Protein AF-A0A9W6EP89-F1 (afdb_monomer_lite)

Organism: Aspergillus tubingensis (NCBI:txid5068)

Foldseek 3Di:
DQDQAQWPDKDKDQDPDPPFRIKIKIFRNDADEPQWKWKWWQDPVRDTFIDIGRDTGIDMTTHHDPDRDTPDMHIDYD

Secondary structure (DSSP, 8-state):
---TT-EEEEEEEE---SS-SEEEEEEESS-SSSS-EEEEEE-TT--EEEEEESSSEEEEEEE--SSS---EEEEE--

Sequence (78 aa):
MPRETGISRYRLFQADGLIYKYQLDFEVTERQGEYASTYVFFDSERDEYYKVVFVTGTHTLNFNSGDPYIQEVKVVED

pLDDT: mean 89.37, std 11.12, range [38.91, 98.06]

Structure (mmCIF, N/CA/C/O backbone):
data_AF-A0A9W6EP89-F1
#
_entry.id   AF-A0A9W6EP89-F1
#
loop_
_atom_site.group_PDB
_atom_site.id
_atom_site.type_symbol
_atom_site.label_atom_id
_atom_site.label_alt_id
_atom_site.label_comp_id
_atom_site.label_asym_id
_atom_site.label_entity_id
_atom_site.label_seq_id
_atom_site.pdbx_PDB_ins_code
_atom_site.Cartn_x
_atom_site.Cartn_y
_atom_site.Cartn_z
_atom_site.occupancy
_atom_site.B_iso_or_equiv
_atom_site.auth_seq_id
_atom_site.auth_comp_id
_atom_site.auth_asym_id
_atom_site.auth_atom_id
_atom_site.pdbx_PDB_model_num
ATOM 1 N N . MET A 1 1 ? -1.311 -10.075 18.858 1.00 38.91 1 MET A N 1
ATOM 2 C CA . MET A 1 1 ? -0.812 -8.687 18.844 1.00 38.91 1 MET A CA 1
ATOM 3 C C . MET A 1 1 ? -1.331 -8.034 17.574 1.00 38.91 1 MET A C 1
ATOM 5 O O . MET A 1 1 ? -1.352 -8.739 16.565 1.00 38.91 1 MET A O 1
ATOM 9 N N . PRO A 1 2 ? -1.813 -6.783 17.613 1.00 49.59 2 PRO A N 1
ATOM 10 C CA . PRO A 1 2 ? -2.187 -6.067 16.396 1.00 49.59 2 PRO A CA 1
ATOM 11 C C . PRO A 1 2 ? -0.953 -5.948 15.493 1.00 49.59 2 PRO A C 1
ATOM 13 O O . PRO A 1 2 ? 0.166 -5.833 15.994 1.00 49.59 2 PRO A O 1
ATOM 16 N N . ARG A 1 3 ? -1.129 -6.038 14.173 1.00 64.44 3 ARG A N 1
ATOM 17 C CA . ARG A 1 3 ? -0.032 -5.757 13.235 1.00 64.44 3 ARG A CA 1
ATOM 18 C C . ARG A 1 3 ? 0.190 -4.252 13.196 1.00 64.44 3 ARG A C 1
ATOM 20 O O . ARG A 1 3 ? -0.790 -3.518 13.131 1.00 64.44 3 ARG A O 1
ATOM 27 N N . GLU A 1 4 ? 1.449 -3.823 13.156 1.00 80.88 4 GLU A N 1
ATOM 28 C CA . GLU A 1 4 ? 1.877 -2.411 13.210 1.00 80.88 4 GLU A CA 1
ATOM 29 C C . GLU A 1 4 ? 1.261 -1.500 12.138 1.00 80.88 4 GLU A C 1
ATOM 31 O O . GLU A 1 4 ? 1.392 -0.290 12.237 1.00 80.88 4 GLU A O 1
ATOM 36 N N . THR A 1 5 ? 0.567 -2.043 11.134 1.00 90.62 5 THR A N 1
ATOM 37 C CA . THR A 1 5 ? -0.110 -1.280 10.070 1.00 90.62 5 THR A CA 1
ATOM 38 C C . THR A 1 5 ? -1.583 -1.658 9.868 1.00 90.62 5 THR A C 1
ATOM 40 O O . THR A 1 5 ? -2.254 -1.119 8.989 1.00 90.62 5 THR A O 1
ATOM 43 N N . GLY A 1 6 ? -2.098 -2.644 10.611 1.00 92.81 6 GLY A N 1
ATOM 44 C CA . GLY A 1 6 ? -3.436 -3.202 10.380 1.00 92.81 6 GLY A CA 1
ATOM 45 C C . GLY A 1 6 ? -3.600 -3.997 9.069 1.00 92.81 6 GLY A C 1
ATOM 46 O O . GLY A 1 6 ? -4.708 -4.445 8.766 1.00 92.81 6 GLY A O 1
ATOM 47 N N . ILE A 1 7 ? -2.523 -4.221 8.299 1.00 94.56 7 ILE A N 1
ATOM 48 C CA . ILE A 1 7 ? -2.548 -5.012 7.057 1.00 94.56 7 ILE A CA 1
ATOM 49 C C . ILE A 1 7 ? -2.459 -6.515 7.366 1.00 94.56 7 ILE A C 1
ATOM 51 O O . ILE A 1 7 ? -1.462 -7.007 7.901 1.00 94.56 7 ILE A O 1
ATOM 55 N N . SER A 1 8 ? -3.480 -7.284 6.983 1.00 95.25 8 SER A N 1
ATOM 56 C CA . SER A 1 8 ? -3.590 -8.726 7.267 1.00 95.25 8 SER A CA 1
ATOM 57 C C . SER A 1 8 ? -3.066 -9.638 6.145 1.00 95.25 8 SER A C 1
ATOM 59 O O . SER A 1 8 ? -2.595 -10.752 6.403 1.00 95.25 8 SER A O 1
ATOM 61 N N . ARG A 1 9 ? -3.078 -9.170 4.900 1.00 94.56 9 ARG A N 1
ATOM 62 C CA . ARG A 1 9 ? -2.540 -9.886 3.735 1.00 94.56 9 ARG A CA 1
ATOM 63 C C . ARG A 1 9 ? -2.192 -8.896 2.637 1.00 94.56 9 ARG A C 1
ATOM 65 O O . ARG A 1 9 ? -2.760 -7.808 2.590 1.00 94.56 9 ARG A O 1
ATOM 72 N N . TYR A 1 10 ? -1.317 -9.317 1.738 1.00 95.00 10 TYR A N 1
ATOM 73 C CA . TYR A 1 10 ? -1.039 -8.607 0.502 1.00 95.00 10 TYR A CA 1
ATOM 74 C C . TYR A 1 10 ? -0.805 -9.595 -0.642 1.00 95.00 10 TYR A C 1
ATOM 76 O O . TYR A 1 10 ? -0.494 -10.768 -0.412 1.00 95.00 10 TYR A O 1
ATOM 84 N N . ARG A 1 11 ? -0.973 -9.123 -1.874 1.00 95.81 11 ARG A N 1
ATOM 85 C CA . ARG A 1 11 ? -0.677 -9.858 -3.097 1.00 95.81 11 ARG A CA 1
ATOM 86 C C . ARG A 1 11 ? -0.198 -8.891 -4.169 1.00 95.81 11 ARG A C 1
ATOM 88 O O . ARG A 1 11 ? -0.882 -7.926 -4.489 1.00 95.81 11 ARG A O 1
ATOM 95 N N . LEU A 1 12 ? 0.977 -9.179 -4.711 1.00 94.69 12 LEU A N 1
ATOM 96 C CA . LEU A 1 12 ? 1.584 -8.409 -5.784 1.00 94.69 12 LEU A CA 1
ATOM 97 C C . LEU A 1 12 ? 1.257 -9.041 -7.138 1.00 94.69 12 LEU A C 1
ATOM 99 O O . LEU A 1 12 ? 1.308 -10.264 -7.295 1.00 94.69 12 LEU A O 1
ATOM 103 N N . PHE A 1 13 ? 0.966 -8.190 -8.111 1.00 92.25 13 PHE A N 1
ATOM 104 C CA . PHE A 1 13 ? 0.758 -8.541 -9.502 1.00 92.25 13 PHE A CA 1
ATOM 105 C C . PHE A 1 13 ? 1.644 -7.661 -10.377 1.00 92.25 13 PHE A C 1
ATOM 107 O O . PHE A 1 13 ? 1.799 -6.463 -10.127 1.00 92.25 13 PHE A O 1
ATOM 114 N N . GLN A 1 14 ? 2.181 -8.248 -11.442 1.00 91.12 14 GLN A N 1
ATOM 115 C CA . GLN A 1 14 ? 2.626 -7.454 -12.574 1.00 91.12 14 GLN A CA 1
ATOM 116 C C . GLN A 1 14 ? 1.372 -6.913 -13.258 1.00 91.12 14 GLN A C 1
ATOM 118 O O . GLN A 1 14 ? 0.502 -7.678 -13.674 1.00 91.12 14 GLN A O 1
ATOM 123 N N . ALA A 1 15 ? 1.245 -5.592 -13.289 1.00 80.56 15 ALA A N 1
ATOM 124 C CA . ALA A 1 15 ? 0.185 -4.935 -14.018 1.00 80.56 15 ALA A CA 1
ATOM 125 C C . ALA A 1 15 ? 0.711 -4.749 -15.440 1.00 80.56 15 ALA A C 1
ATOM 127 O O . ALA A 1 15 ? 1.602 -3.938 -15.670 1.00 80.56 15 ALA A O 1
ATOM 128 N N . ASP A 1 16 ? 0.183 -5.496 -16.407 1.00 70.44 16 ASP A N 1
ATOM 129 C CA . ASP A 1 16 ? 0.504 -5.337 -17.837 1.00 70.44 16 ASP A CA 1
ATOM 130 C C . ASP A 1 16 ? -0.075 -4.018 -18.416 1.00 70.44 16 ASP A C 1
ATOM 132 O O . ASP A 1 16 ? -0.556 -3.953 -19.547 1.00 70.44 16 ASP A O 1
ATOM 136 N N . GLY A 1 17 ? -0.111 -2.956 -17.606 1.00 64.81 17 GLY A N 1
ATOM 137 C CA . GLY A 1 17 ? -0.713 -1.671 -17.916 1.00 64.81 17 GLY A CA 1
ATOM 138 C C . GLY A 1 17 ? 0.263 -0.712 -18.592 1.00 64.81 17 GLY A C 1
ATOM 139 O O . GLY A 1 17 ? 1.462 -0.716 -18.335 1.00 64.81 17 GLY A O 1
ATOM 140 N N . LEU A 1 18 ? -0.274 0.191 -19.419 1.00 70.00 18 LEU A N 1
ATOM 141 C CA . LEU A 1 18 ? 0.505 1.250 -20.079 1.00 70.00 18 LEU A CA 1
ATOM 142 C C . LEU A 1 18 ? 1.096 2.286 -19.104 1.00 70.00 18 LEU A C 1
ATOM 144 O O . LEU A 1 18 ? 2.022 3.002 -19.473 1.00 70.00 18 LEU A O 1
ATOM 148 N N . ILE A 1 19 ? 0.518 2.417 -17.905 1.00 80.00 19 ILE A N 1
ATOM 149 C CA . ILE A 1 19 ? 0.793 3.521 -16.968 1.00 80.00 19 ILE A CA 1
ATOM 150 C C . ILE A 1 19 ? 1.513 3.033 -15.706 1.00 80.00 19 ILE A C 1
ATOM 152 O O . ILE A 1 19 ? 2.387 3.735 -15.202 1.00 80.00 19 ILE A O 1
ATOM 156 N N . TYR A 1 20 ? 1.176 1.841 -15.209 1.00 80.69 20 TYR A N 1
ATOM 157 C CA . TYR A 1 20 ? 1.751 1.262 -13.993 1.00 80.69 20 TYR A CA 1
ATOM 158 C C . TYR A 1 20 ? 2.247 -0.153 -14.266 1.00 80.69 20 TYR A C 1
ATOM 160 O O . TYR A 1 20 ? 1.503 -0.953 -14.830 1.00 80.69 20 TYR A O 1
ATOM 168 N N . LYS A 1 21 ? 3.479 -0.449 -13.842 1.00 88.94 21 LYS A N 1
ATOM 169 C CA . LYS A 1 21 ? 4.132 -1.758 -13.996 1.00 88.94 21 LYS A CA 1
ATOM 170 C C . LYS A 1 21 ? 3.654 -2.783 -12.971 1.00 88.94 21 LYS A C 1
ATOM 172 O O . LYS A 1 21 ? 3.640 -3.979 -13.259 1.00 88.94 21 LYS A O 1
ATOM 177 N N . TYR A 1 22 ? 3.284 -2.332 -11.772 1.00 93.56 22 TYR A N 1
ATOM 178 C CA . TYR A 1 22 ? 2.944 -3.213 -10.659 1.00 93.56 22 TYR A CA 1
ATOM 179 C C . TYR A 1 22 ? 1.672 -2.769 -9.942 1.00 93.56 22 TYR A C 1
ATOM 181 O O . TYR A 1 22 ? 1.390 -1.575 -9.802 1.00 93.56 22 TYR A O 1
ATOM 189 N N . GLN A 1 23 ? 0.929 -3.764 -9.464 1.00 94.62 23 GLN A N 1
ATOM 190 C CA . GLN A 1 23 ? -0.256 -3.610 -8.633 1.00 94.62 23 GLN A CA 1
ATOM 191 C C . GLN A 1 23 ? -0.069 -4.410 -7.343 1.00 94.62 23 GLN A C 1
ATOM 193 O O . GLN A 1 23 ? 0.159 -5.619 -7.382 1.00 94.62 23 GLN A O 1
ATOM 198 N N . LEU A 1 24 ? -0.210 -3.753 -6.197 1.00 95.56 24 LEU A N 1
ATOM 199 C CA . LEU A 1 24 ? -0.239 -4.383 -4.883 1.00 95.56 24 LEU A CA 1
ATOM 200 C C . LEU A 1 24 ? -1.652 -4.294 -4.311 1.00 95.56 24 LEU A C 1
ATOM 202 O O . LEU A 1 24 ? -2.119 -3.208 -3.962 1.00 95.56 24 LEU A O 1
ATOM 206 N N . ASP A 1 25 ? -2.303 -5.443 -4.166 1.00 97.06 25 ASP A N 1
ATOM 207 C CA . ASP A 1 25 ? -3.538 -5.551 -3.397 1.00 97.06 25 ASP A CA 1
ATOM 208 C C . ASP A 1 25 ? -3.198 -5.874 -1.945 1.00 97.06 25 ASP A C 1
ATOM 210 O O . ASP A 1 25 ? -2.414 -6.783 -1.672 1.00 97.06 25 ASP A O 1
ATOM 214 N N . PHE A 1 26 ? -3.796 -5.163 -0.995 1.00 97.12 26 PHE A N 1
ATOM 215 C CA . PHE A 1 26 ? -3.574 -5.377 0.431 1.00 97.12 26 PHE A CA 1
ATOM 216 C C . PHE A 1 26 ? -4.877 -5.255 1.223 1.00 97.12 26 PHE A C 1
ATOM 218 O O . PHE A 1 26 ? -5.759 -4.471 0.892 1.00 97.12 26 PHE A O 1
ATOM 225 N N . GLU A 1 27 ? -5.016 -6.065 2.269 1.00 97.81 27 GLU A N 1
ATOM 226 C CA . GLU A 1 27 ? -6.213 -6.117 3.112 1.00 97.81 27 GLU A CA 1
ATOM 227 C C . GLU A 1 27 ? -5.974 -5.397 4.430 1.00 97.81 27 GLU A C 1
ATOM 229 O O . GLU A 1 27 ? -5.153 -5.844 5.235 1.00 97.81 27 GLU A O 1
ATOM 234 N N . VAL A 1 28 ? -6.746 -4.347 4.684 1.00 96.31 28 VAL A N 1
ATOM 235 C CA . VAL A 1 28 ? -6.734 -3.609 5.948 1.00 96.31 28 VAL A CA 1
ATOM 236 C C . VAL A 1 28 ? -7.847 -4.140 6.844 1.00 96.31 28 VAL A C 1
ATOM 238 O O . VAL A 1 28 ? -9.025 -3.976 6.532 1.00 96.31 28 VAL A O 1
ATOM 241 N N . THR A 1 29 ? -7.488 -4.761 7.967 1.00 95.31 29 THR A N 1
ATOM 242 C CA . THR A 1 29 ? -8.458 -5.265 8.960 1.00 95.31 29 THR A CA 1
ATOM 243 C C . THR A 1 29 ? -8.696 -4.293 10.108 1.00 95.31 29 THR A C 1
ATOM 245 O O . THR A 1 29 ? -9.693 -4.414 10.812 1.00 95.31 29 THR A O 1
ATOM 248 N N . GLU A 1 30 ? -7.799 -3.328 10.288 1.00 92.94 30 GLU A N 1
ATOM 249 C CA . GLU A 1 30 ? -7.853 -2.318 11.341 1.00 92.94 30 GLU A CA 1
ATOM 250 C C . GLU A 1 30 ? -7.240 -1.021 10.803 1.00 92.94 30 GLU A C 1
ATOM 252 O O . GLU A 1 30 ? -6.165 -1.056 10.207 1.00 92.94 30 GLU A O 1
ATOM 257 N N . ARG A 1 31 ? -7.942 0.106 10.961 1.00 90.94 31 ARG A N 1
ATOM 258 C CA . ARG A 1 31 ? -7.424 1.440 10.615 1.00 90.94 31 ARG A CA 1
ATOM 259 C C . ARG A 1 31 ? -6.850 2.083 11.872 1.00 90.94 31 ARG A C 1
ATOM 261 O O . ARG A 1 31 ? -7.412 1.894 12.945 1.00 90.94 31 ARG A O 1
ATOM 268 N N . GLN A 1 32 ? -5.771 2.840 11.717 1.00 86.38 32 GLN A N 1
ATOM 269 C CA . GLN A 1 32 ? -5.083 3.494 12.836 1.00 86.38 32 GLN A CA 1
ATOM 270 C C . GLN A 1 32 ? -5.530 4.939 13.064 1.00 86.38 32 GLN A C 1
ATOM 272 O O . GLN A 1 32 ? -5.555 5.386 14.202 1.00 86.38 32 GLN A O 1
ATOM 277 N N . GLY A 1 33 ? -5.942 5.654 12.014 1.00 85.62 33 GLY A N 1
ATOM 278 C CA . GLY A 1 33 ? -6.488 7.001 12.169 1.00 85.62 33 GLY A CA 1
ATOM 279 C C . GLY A 1 33 ? -8.002 6.981 12.367 1.00 85.62 33 GLY A C 1
ATOM 280 O O . GLY A 1 33 ? -8.697 6.065 11.912 1.00 85.62 33 GLY A O 1
ATOM 281 N N . GLU A 1 34 ? -8.521 8.019 13.025 1.00 85.50 34 GLU A N 1
ATOM 282 C CA . GLU A 1 34 ? -9.948 8.166 13.343 1.00 85.50 34 GLU A CA 1
ATOM 283 C C . GLU A 1 34 ? -10.817 8.159 12.069 1.00 85.50 34 GLU A C 1
ATOM 285 O O . GLU A 1 34 ? -11.812 7.430 11.965 1.00 85.50 34 GLU A O 1
ATOM 290 N N . TYR A 1 35 ? -10.388 8.911 11.050 1.00 88.00 35 TYR A N 1
ATOM 291 C CA . TYR A 1 35 ? -11.137 9.113 9.805 1.00 88.00 35 TYR A CA 1
ATOM 292 C C . TYR A 1 35 ? -10.522 8.412 8.598 1.00 88.00 35 TYR A C 1
ATOM 294 O O . TYR A 1 35 ? -11.256 7.918 7.739 1.00 88.00 35 TYR A O 1
ATOM 302 N N . ALA A 1 36 ? -9.197 8.310 8.540 1.00 91.75 36 ALA A N 1
ATOM 303 C CA . ALA A 1 36 ? -8.469 7.639 7.473 1.00 91.75 36 ALA A CA 1
ATOM 304 C C . ALA A 1 36 ? -7.120 7.124 7.985 1.00 91.75 36 ALA A C 1
ATOM 306 O O . ALA A 1 36 ? -6.625 7.575 9.009 1.00 91.75 36 ALA A O 1
ATOM 307 N N . SER A 1 37 ? -6.519 6.190 7.254 1.00 93.06 37 SER A N 1
ATOM 308 C CA . SER A 1 37 ? -5.118 5.809 7.432 1.00 93.06 3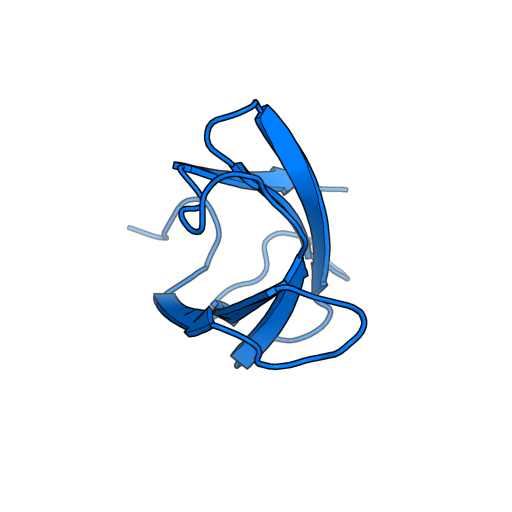7 SER A CA 1
ATOM 309 C C . SER A 1 37 ? -4.353 6.089 6.149 1.00 93.06 37 SER A C 1
ATOM 311 O O . SER A 1 37 ? -4.775 5.655 5.072 1.00 93.06 37 SER A O 1
ATOM 313 N N . THR A 1 38 ? -3.232 6.796 6.266 1.00 95.31 38 THR A N 1
ATOM 314 C CA . THR A 1 38 ? -2.325 7.050 5.145 1.00 95.31 38 THR A CA 1
ATOM 315 C C . THR A 1 38 ? -1.184 6.053 5.199 1.00 95.31 38 THR A C 1
ATOM 317 O O . THR A 1 38 ? -0.362 6.081 6.109 1.00 95.31 38 THR A O 1
ATOM 320 N N . TYR A 1 39 ? -1.138 5.162 4.217 1.00 95.75 39 TYR A N 1
ATOM 321 C CA . TYR A 1 39 ? -0.079 4.178 4.066 1.00 95.75 39 TYR A CA 1
ATOM 322 C C . TYR A 1 39 ? 1.013 4.714 3.148 1.00 95.75 39 TYR A C 1
ATOM 324 O O . TYR A 1 39 ? 0.709 5.230 2.069 1.00 95.75 39 TYR A O 1
ATOM 332 N N . VAL A 1 40 ? 2.266 4.536 3.558 1.00 96.75 40 VAL A N 1
ATOM 333 C CA . VAL A 1 40 ? 3.458 4.839 2.760 1.00 96.75 40 VAL A CA 1
ATOM 334 C C . VAL A 1 40 ? 4.216 3.540 2.538 1.00 96.75 40 VAL A C 1
ATOM 336 O O . VAL A 1 40 ? 4.656 2.905 3.498 1.00 96.75 40 VAL A O 1
ATOM 339 N N . PHE A 1 41 ? 4.320 3.126 1.281 1.00 96.25 41 PHE A N 1
ATOM 340 C CA . PHE A 1 41 ? 5.025 1.923 0.851 1.00 96.25 41 PHE A CA 1
ATOM 3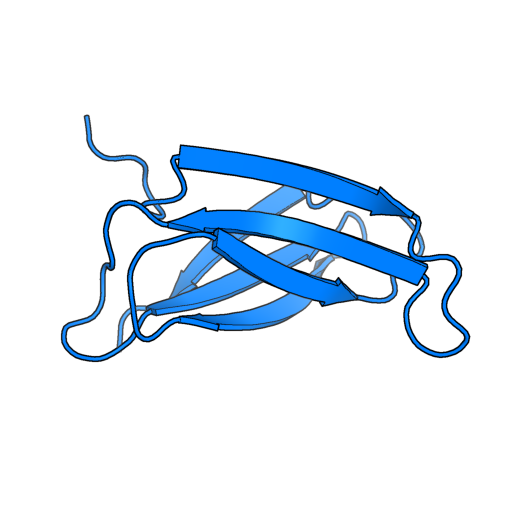41 C C . PHE A 1 41 ? 6.369 2.330 0.252 1.00 96.25 41 PHE A C 1
ATOM 343 O O . PHE A 1 41 ? 6.405 3.234 -0.580 1.00 96.25 41 PHE A O 1
ATOM 350 N N . PHE A 1 42 ? 7.440 1.655 0.661 1.00 96.19 42 PHE A N 1
ATOM 351 C CA . PHE A 1 42 ? 8.801 1.912 0.199 1.00 96.19 42 PHE A CA 1
ATOM 352 C C . PHE A 1 42 ? 9.320 0.715 -0.594 1.00 96.19 42 PHE A C 1
ATOM 354 O O . PHE A 1 42 ? 9.253 -0.424 -0.114 1.00 96.19 42 PHE A O 1
ATOM 361 N N . ASP A 1 43 ? 9.851 0.962 -1.786 1.00 94.56 43 ASP A N 1
ATOM 362 C CA . ASP A 1 43 ? 10.546 -0.065 -2.566 1.00 94.56 43 ASP A CA 1
ATOM 363 C C . ASP A 1 43 ? 12.022 -0.225 -2.142 1.00 94.56 43 ASP A C 1
ATOM 365 O O . ASP A 1 43 ? 12.458 0.281 -1.100 1.00 94.56 43 ASP A O 1
ATOM 369 N N . SER A 1 44 ? 12.802 -0.971 -2.931 1.00 90.50 44 SER A N 1
ATOM 370 C CA . SER A 1 44 ? 14.231 -1.185 -2.677 1.00 90.50 44 SER A CA 1
ATOM 371 C C . SER A 1 44 ? 15.115 0.034 -2.971 1.00 90.50 44 SER A C 1
ATOM 373 O O . SER A 1 44 ? 16.203 0.129 -2.397 1.00 90.50 44 SER A O 1
ATOM 375 N N . GLU A 1 45 ? 14.650 0.985 -3.784 1.00 92.62 45 GLU A N 1
ATOM 376 C CA . GLU A 1 45 ? 15.328 2.255 -4.080 1.00 92.62 45 GLU A CA 1
ATOM 377 C C . GLU A 1 45 ? 14.954 3.370 -3.084 1.00 92.62 45 GLU A C 1
ATOM 379 O O . GLU A 1 45 ? 15.586 4.425 -3.087 1.00 92.62 45 GLU A O 1
ATOM 384 N N . ARG A 1 46 ? 14.028 3.083 -2.152 1.00 93.25 46 ARG A N 1
ATOM 385 C CA . ARG A 1 46 ? 13.436 4.009 -1.166 1.00 93.25 46 ARG A CA 1
ATOM 386 C C . ARG A 1 46 ? 12.460 5.017 -1.774 1.00 93.25 46 ARG A C 1
ATOM 388 O O . ARG A 1 46 ? 12.154 6.012 -1.117 1.00 93.25 46 ARG A O 1
ATOM 395 N N . ASP A 1 47 ? 11.932 4.738 -2.961 1.00 94.62 47 ASP A N 1
ATOM 396 C CA . ASP A 1 47 ? 10.828 5.511 -3.517 1.00 94.62 47 ASP A CA 1
ATOM 397 C C . ASP A 1 47 ? 9.558 5.286 -2.692 1.00 94.62 47 ASP A C 1
ATOM 399 O O . ASP A 1 47 ? 9.302 4.194 -2.176 1.00 94.62 47 ASP A O 1
ATOM 403 N N . GLU A 1 48 ? 8.756 6.341 -2.563 1.00 95.75 48 GLU A N 1
ATOM 404 C CA . GLU A 1 48 ? 7.579 6.367 -1.702 1.00 95.75 48 GLU A CA 1
ATOM 405 C C . GLU A 1 48 ? 6.287 6.329 -2.517 1.00 95.75 48 GLU A C 1
ATOM 407 O O . GLU A 1 48 ? 6.057 7.148 -3.412 1.00 95.75 48 GLU A O 1
ATOM 412 N N . TYR A 1 49 ? 5.384 5.425 -2.143 1.00 95.81 49 TYR A N 1
ATOM 413 C CA . TYR A 1 49 ? 4.070 5.300 -2.762 1.00 95.81 49 TYR A CA 1
ATOM 414 C C . TYR A 1 49 ? 2.973 5.398 -1.712 1.00 95.81 49 TYR A C 1
ATOM 416 O O . TYR A 1 49 ? 2.958 4.667 -0.723 1.00 95.81 49 TYR A O 1
ATOM 424 N N . TYR A 1 50 ? 2.026 6.299 -1.949 1.00 96.19 50 TYR A N 1
ATOM 425 C CA . TYR A 1 50 ? 1.037 6.693 -0.957 1.00 96.19 50 TYR A CA 1
ATOM 426 C C . TYR A 1 50 ? -0.334 6.090 -1.256 1.00 96.19 50 TYR A C 1
ATOM 428 O O . TYR A 1 50 ? -0.806 6.106 -2.397 1.00 96.19 50 TYR A O 1
ATOM 436 N N . LYS A 1 51 ? -1.019 5.614 -0.212 1.00 96.62 51 LYS A N 1
ATOM 437 C CA . LYS A 1 51 ? -2.417 5.183 -0.298 1.00 96.62 51 LYS A CA 1
ATOM 438 C C . LYS A 1 51 ? -3.210 5.618 0.926 1.00 96.62 51 LYS A C 1
ATOM 440 O O . LYS A 1 51 ? -2.948 5.171 2.036 1.00 96.62 51 LYS A O 1
ATOM 445 N N . VAL A 1 52 ? -4.239 6.427 0.697 1.00 95.81 52 VAL A N 1
ATOM 446 C CA . VAL A 1 52 ? -5.217 6.788 1.730 1.00 95.81 52 VAL A CA 1
ATOM 447 C C . VAL A 1 52 ? -6.340 5.753 1.756 1.00 95.81 52 VAL A C 1
ATOM 449 O O . VAL A 1 52 ? -6.898 5.400 0.712 1.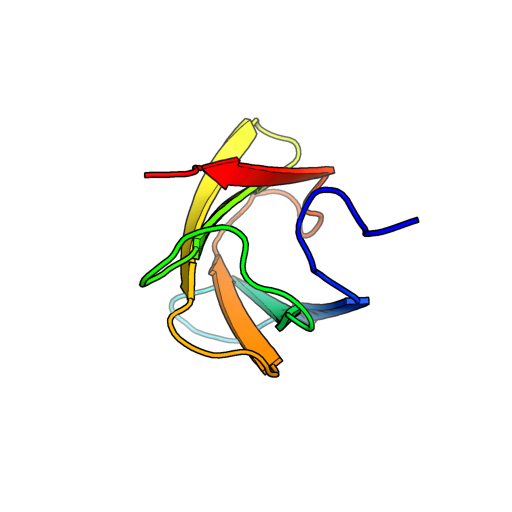00 95.81 52 VAL A O 1
ATOM 452 N N . VAL A 1 53 ? -6.665 5.270 2.954 1.00 95.19 53 VAL A N 1
ATOM 453 C CA . VAL A 1 53 ? -7.687 4.252 3.206 1.00 95.19 53 VAL A CA 1
ATOM 454 C C . VAL A 1 53 ? -8.732 4.781 4.188 1.00 95.19 53 VAL A C 1
ATOM 456 O O . VAL A 1 53 ? -8.430 5.079 5.341 1.00 95.19 53 VAL A O 1
ATOM 459 N N . PHE A 1 54 ? -9.988 4.837 3.742 1.00 94.62 54 PHE A N 1
ATOM 460 C CA . PHE A 1 54 ? -11.120 5.324 4.544 1.00 94.62 54 PHE A CA 1
ATOM 461 C C . PHE A 1 54 ? -11.925 4.205 5.215 1.00 94.62 54 PHE A C 1
ATOM 463 O O . PHE A 1 54 ? -12.637 4.450 6.183 1.00 94.62 54 PHE A O 1
ATOM 470 N N . VAL A 1 55 ? -11.820 2.970 4.721 1.00 94.81 55 VAL A N 1
ATOM 471 C CA . VAL A 1 55 ? -12.578 1.810 5.215 1.00 94.81 55 VAL A CA 1
ATOM 472 C C . VAL A 1 55 ? -11.687 0.574 5.271 1.00 94.81 55 VAL A C 1
ATOM 474 O O . VAL A 1 55 ? -10.726 0.467 4.512 1.00 94.81 55 VAL A O 1
ATOM 477 N N . THR A 1 56 ? -11.994 -0.369 6.158 1.00 95.62 56 THR A N 1
ATOM 478 C CA . THR A 1 56 ? -11.370 -1.700 6.129 1.00 95.62 56 THR A CA 1
ATOM 479 C C . THR A 1 56 ? -11.760 -2.447 4.848 1.00 95.62 56 THR A C 1
ATOM 481 O O . THR A 1 56 ? -12.733 -2.090 4.181 1.00 95.62 56 THR A O 1
ATOM 484 N N . GLY A 1 57 ? -10.987 -3.467 4.478 1.00 96.94 57 GLY A N 1
ATOM 485 C CA . GLY A 1 57 ? -11.189 -4.243 3.254 1.00 96.94 57 GLY A CA 1
ATOM 486 C C . GLY A 1 57 ? -9.949 -4.303 2.365 1.00 96.94 57 GLY A C 1
ATOM 487 O O . GLY A 1 57 ? -8.850 -3.907 2.764 1.00 96.94 57 GLY A O 1
ATOM 488 N N . THR A 1 58 ? -10.136 -4.801 1.142 1.00 98.06 58 THR A N 1
ATOM 489 C CA . THR A 1 58 ? -9.080 -4.868 0.125 1.00 98.06 58 THR A CA 1
ATOM 490 C C . THR A 1 58 ? -8.904 -3.520 -0.571 1.00 98.06 58 THR A C 1
ATOM 492 O O . THR A 1 58 ? -9.865 -2.932 -1.067 1.00 98.06 58 THR A O 1
ATOM 495 N N . HIS A 1 59 ? -7.656 -3.071 -0.658 1.00 97.75 59 HIS A N 1
ATOM 496 C CA . HIS A 1 59 ? -7.240 -1.853 -1.342 1.00 97.75 59 HIS A CA 1
ATOM 497 C C . HIS A 1 59 ? -6.139 -2.155 -2.340 1.00 97.75 59 HIS A C 1
ATOM 499 O O . HIS A 1 59 ? -5.361 -3.085 -2.157 1.00 97.75 59 HIS A O 1
ATOM 505 N N . THR A 1 60 ? -6.051 -1.313 -3.362 1.00 96.69 60 THR A N 1
ATOM 506 C CA . THR A 1 60 ? -5.069 -1.456 -4.434 1.00 96.69 60 THR A CA 1
ATOM 507 C C . THR A 1 60 ? -4.150 -0.241 -4.490 1.00 96.69 60 THR A C 1
ATOM 509 O O . THR A 1 60 ? -4.622 0.904 -4.543 1.00 96.69 60 THR A O 1
ATOM 512 N N . LEU A 1 61 ? -2.844 -0.497 -4.509 1.00 95.25 61 LEU A N 1
ATOM 513 C CA . LEU A 1 61 ? -1.791 0.459 -4.829 1.00 95.25 61 LEU A CA 1
ATOM 514 C C . LEU A 1 61 ? -1.209 0.115 -6.205 1.00 95.25 61 LEU A C 1
ATOM 516 O O . LEU A 1 61 ? -0.746 -1.001 -6.415 1.00 95.25 61 LEU A O 1
ATOM 520 N N . ASN A 1 62 ? -1.193 1.084 -7.118 1.00 93.94 62 ASN A N 1
ATOM 521 C CA . ASN A 1 62 ? -0.516 0.957 -8.408 1.00 93.94 62 ASN A CA 1
ATOM 522 C C . ASN A 1 62 ? 0.758 1.798 -8.385 1.00 93.94 62 ASN A C 1
ATOM 524 O O . ASN A 1 62 ? 0.705 2.963 -7.984 1.00 93.94 62 ASN A O 1
ATOM 528 N N . PHE A 1 63 ? 1.883 1.223 -8.803 1.00 93.12 63 PHE A N 1
ATOM 529 C CA . PHE A 1 63 ? 3.184 1.878 -8.700 1.00 93.12 63 PHE A CA 1
ATOM 530 C C . PHE A 1 63 ? 4.139 1.483 -9.833 1.00 93.12 63 PHE A C 1
ATOM 532 O O . PHE A 1 63 ? 3.933 0.504 -10.557 1.00 93.12 63 PHE A O 1
ATOM 539 N N . ASN A 1 64 ? 5.179 2.300 -10.003 1.00 91.38 64 ASN A N 1
ATOM 540 C CA . ASN A 1 64 ? 6.268 2.091 -10.948 1.00 91.38 64 ASN A CA 1
ATOM 541 C C . ASN A 1 64 ? 7.580 2.115 -10.180 1.00 91.38 64 ASN A C 1
ATOM 543 O O . ASN A 1 64 ? 7.955 3.173 -9.691 1.00 91.38 64 ASN A O 1
ATOM 547 N N . SER A 1 65 ? 8.266 0.979 -10.144 1.00 90.06 65 SER A N 1
ATOM 548 C CA . SER A 1 65 ? 9.587 0.838 -9.535 1.00 90.06 65 SER A CA 1
ATOM 549 C C . SER A 1 65 ? 10.535 0.094 -10.485 1.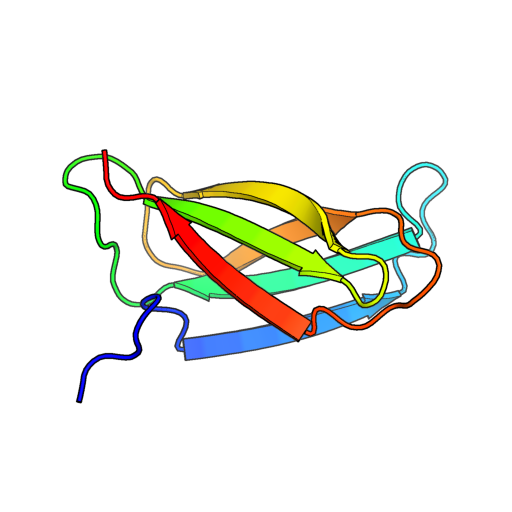00 90.06 65 SER A C 1
ATOM 551 O O . SER A 1 65 ? 10.090 -0.564 -11.442 1.00 90.06 65 SER A O 1
ATOM 553 N N . GLY A 1 66 ? 11.843 0.226 -10.248 1.00 87.44 66 GLY A N 1
ATOM 554 C CA . GLY A 1 66 ? 12.867 -0.659 -10.805 1.00 87.44 66 GLY A CA 1
ATOM 555 C C . GLY A 1 66 ? 12.746 -2.101 -10.291 1.00 87.44 66 GLY A C 1
ATOM 556 O O . GLY A 1 66 ? 13.114 -3.034 -11.007 1.00 87.44 66 GLY A O 1
ATOM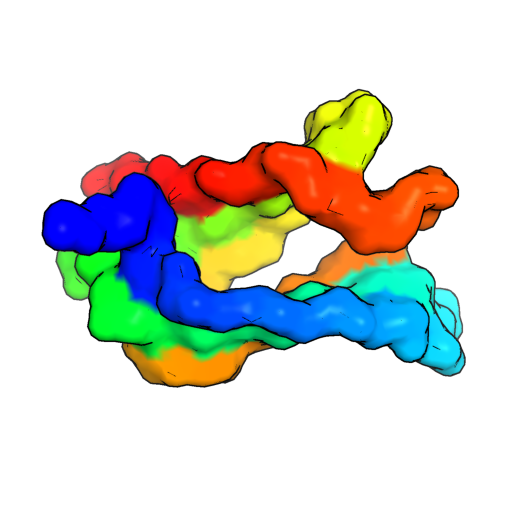 557 N N . ASP A 1 67 ? 12.141 -2.288 -9.115 1.00 85.25 67 ASP A N 1
ATOM 558 C CA . ASP A 1 67 ? 11.976 -3.562 -8.416 1.00 85.25 67 ASP A CA 1
ATOM 559 C C . ASP A 1 67 ? 10.495 -3.800 -8.045 1.00 85.25 67 ASP A C 1
ATOM 561 O O . ASP A 1 67 ? 9.836 -2.917 -7.499 1.00 85.25 67 ASP A O 1
ATOM 565 N N . PRO A 1 68 ? 9.919 -4.983 -8.325 1.00 86.25 68 PRO A N 1
ATOM 566 C CA . PRO A 1 68 ? 8.550 -5.301 -7.918 1.00 86.25 68 PRO A CA 1
ATOM 567 C C . PRO A 1 68 ? 8.297 -5.288 -6.396 1.00 86.25 68 PRO A C 1
ATOM 569 O O . PRO A 1 68 ? 7.139 -5.199 -5.981 1.00 86.25 68 PRO A O 1
ATOM 572 N N . TYR A 1 69 ? 9.320 -5.434 -5.550 1.00 89.19 69 TYR A N 1
ATOM 573 C CA . TYR A 1 69 ? 9.124 -5.682 -4.121 1.00 89.19 69 TYR A CA 1
ATOM 574 C C . TYR A 1 69 ? 9.049 -4.408 -3.272 1.00 89.19 69 TYR A C 1
ATOM 576 O O . TYR A 1 69 ? 10.010 -3.649 -3.159 1.00 89.19 69 TYR A O 1
ATOM 584 N N . ILE A 1 70 ? 7.937 -4.263 -2.546 1.00 93.69 70 ILE A N 1
ATOM 585 C CA . ILE A 1 70 ? 7.856 -3.361 -1.393 1.00 93.69 70 ILE A CA 1
ATOM 586 C C . ILE A 1 70 ? 8.615 -3.980 -0.216 1.00 93.69 70 ILE A C 1
ATOM 588 O O . ILE A 1 70 ? 8.329 -5.111 0.185 1.00 93.69 70 ILE A O 1
ATOM 592 N N . GLN A 1 71 ? 9.550 -3.223 0.354 1.00 93.06 71 GLN A N 1
ATOM 593 C CA . GLN A 1 71 ? 10.388 -3.644 1.481 1.00 93.06 71 GLN A CA 1
ATOM 594 C C . GLN A 1 71 ? 9.818 -3.202 2.830 1.00 93.06 71 GLN A C 1
ATOM 596 O O . GLN A 1 71 ? 9.978 -3.890 3.837 1.00 93.06 71 GLN A O 1
ATOM 601 N N . GLU A 1 72 ? 9.153 -2.050 2.856 1.00 94.44 72 GLU A N 1
ATOM 602 C CA . GLU A 1 72 ? 8.678 -1.422 4.083 1.00 94.44 72 GLU A CA 1
ATOM 603 C C . GLU A 1 72 ? 7.318 -0.765 3.839 1.00 94.44 72 GLU A C 1
ATOM 605 O O . GLU A 1 72 ? 7.049 -0.219 2.770 1.00 94.44 72 GLU A O 1
ATOM 610 N N . VAL A 1 73 ? 6.445 -0.824 4.841 1.00 94.94 73 VAL A N 1
ATOM 611 C CA . VAL A 1 73 ? 5.181 -0.090 4.849 1.00 94.94 73 VAL A CA 1
ATOM 612 C C . VAL A 1 73 ? 5.008 0.574 6.204 1.00 94.94 73 VAL A C 1
ATOM 614 O O . VAL A 1 73 ? 5.191 -0.062 7.241 1.00 94.94 73 VAL A O 1
ATOM 617 N N . LYS A 1 74 ? 4.642 1.853 6.185 1.00 94.31 74 LYS A N 1
ATOM 618 C CA . LYS A 1 74 ? 4.304 2.636 7.374 1.00 94.31 74 LYS A CA 1
ATOM 619 C C . LYS A 1 74 ? 2.890 3.161 7.264 1.00 94.31 74 LYS A C 1
ATOM 621 O O . LYS A 1 74 ? 2.379 3.350 6.161 1.00 94.31 74 LYS A O 1
ATOM 626 N N . VAL A 1 75 ? 2.293 3.435 8.413 1.00 92.19 75 VAL A N 1
ATOM 627 C CA . VAL A 1 75 ? 1.090 4.254 8.508 1.00 92.19 75 VAL A CA 1
ATOM 628 C C . VAL A 1 75 ? 1.497 5.582 9.124 1.00 92.19 75 VAL A C 1
ATOM 630 O O . VAL A 1 75 ? 2.208 5.609 10.125 1.00 92.19 75 VAL A O 1
ATOM 633 N N . VAL A 1 76 ? 1.094 6.675 8.488 1.00 87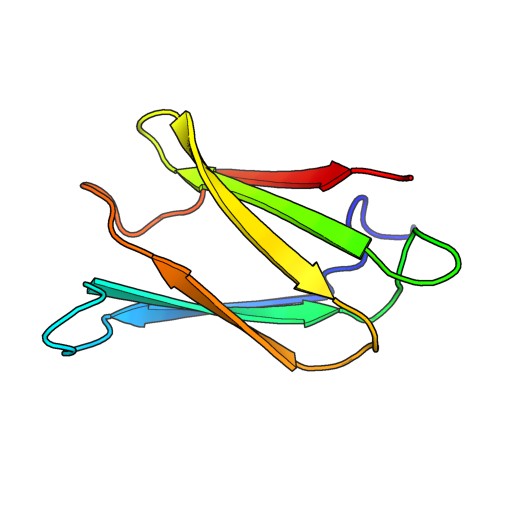.69 76 VAL A N 1
ATOM 634 C CA . VAL A 1 76 ? 1.185 8.014 9.064 1.00 87.69 76 VAL A CA 1
ATOM 635 C C . VAL A 1 76 ? -0.142 8.261 9.771 1.00 87.69 76 VAL A C 1
ATOM 637 O O . VAL A 1 76 ? -1.198 8.245 9.131 1.00 87.69 76 VAL A O 1
ATOM 640 N N . GLU A 1 77 ? -0.077 8.382 11.093 1.00 67.19 77 GLU A N 1
ATOM 641 C CA . GLU A 1 77 ? -1.193 8.827 11.926 1.00 67.19 77 GLU A CA 1
ATOM 642 C C . GLU A 1 77 ? -1.336 10.348 11.752 1.00 67.19 77 GLU A C 1
ATOM 644 O O . GLU A 1 77 ? -0.330 11.060 11.801 1.00 67.19 77 GLU A O 1
ATOM 649 N N . ASP A 1 78 ? -2.559 10.817 11.483 1.00 58.22 78 ASP A N 1
ATOM 650 C CA . ASP A 1 78 ? -2.909 12.248 11.534 1.00 58.22 78 ASP A CA 1
ATOM 651 C C . ASP A 1 78 ? -2.987 12.739 12.990 1.00 58.22 78 ASP A C 1
ATOM 653 O O . ASP A 1 78 ? -3.502 11.973 13.842 1.00 58.22 78 ASP A O 1
#

Radius of gyration: 12.34 Å; chains: 1; bounding box: 28×22×39 Å